Protein AF-A0A131XU20-F1 (afdb_monomer)

Secondary structure (DSSP, 8-state):
--------------PPPPHHHHHHHHHHHHHHHHHHHHHHHHT------HHHHHHHHHHHHHHHHHHHHHHSBPTTS--TT-TT-BGGGPPP-----

Solvent-accessible surface area (backbone atoms only — not comparable to full-atom values): 6260 Å² total; per-residue (Å²): 137,90,83,84,85,83,87,80,79,81,75,79,78,77,73,75,81,49,77,63,54,54,53,52,48,49,50,54,52,51,53,51,51,51,54,50,51,52,55,49,58,74,64,48,94,68,80,79,50,71,70,64,55,50,54,52,50,52,52,50,50,52,52,52,54,54,48,57,68,63,68,29,39,54,94,93,54,89,39,91,93,44,46,73,40,24,53,89,74,37,82,58,78,82,85,88,126

Foldseek 3Di:
DDDDDDDDPPPPPPDDDDPVNVVVVVVVVVVVVVVVVVVVVVVPPDPPDVVVVVVVVVVVVVVVVVVLVVQAAEVPGDCPPPQQRHPPSDGDDDDPD

Mean predicted aligned error: 19.43 Å

InterPro domains:
  IPR004169 Spider toxin [cd12960] (71-97)

Organism: Ixodes ricinus (NCBI:txid34613)

Radius of gyration: 38.52 Å; Cα contacts (8 Å, |Δi|>4): 30; chains: 1; bounding box: 96×28×95 Å

Sequence (97 aa):
STRAGPSASRSSRRGRPGSMDKLLGCLVTLMCLLLLVEAVAEASPYSVSGDDLEDYNDNLARLLFFTRKRSCIRRGGSCDHRPNDCCYNSSCRCNLW

Structure (mmCIF, N/CA/C/O backbone):
data_AF-A0A131XU20-F1
#
_entry.id   AF-A0A131XU20-F1
#
loop_
_atom_site.group_PDB
_atom_site.id
_atom_site.type_symbol
_atom_site.label_atom_id
_atom_site.label_alt_id
_atom_site.label_comp_id
_atom_site.label_asym_id
_atom_site.label_entity_id
_atom_site.label_seq_id
_atom_site.pdbx_PDB_ins_code
_atom_site.Cartn_x
_atom_site.Cartn_y
_atom_site.Cartn_z
_atom_site.occupancy
_atom_site.B_iso_or_equiv
_atom_site.auth_seq_id
_atom_site.auth_comp_id
_atom_site.auth_asym_id
_atom_site.auth_atom_id
_atom_site.pdbx_PDB_model_num
ATOM 1 N N . SER A 1 1 ? -47.933 -8.539 81.025 1.00 39.56 1 SER A N 1
ATOM 2 C CA . SER A 1 1 ? -48.509 -8.231 79.703 1.00 39.56 1 SER A CA 1
ATOM 3 C C . SER A 1 1 ? -47.416 -7.686 78.805 1.00 39.56 1 SER A C 1
ATOM 5 O O . SER A 1 1 ? -47.150 -6.502 78.879 1.00 39.56 1 SER A O 1
ATOM 7 N N . THR A 1 2 ? -46.558 -8.471 78.145 1.00 54.34 2 THR A N 1
ATOM 8 C CA . THR A 1 2 ? -46.779 -9.462 77.060 1.00 54.34 2 THR A CA 1
ATOM 9 C C . THR A 1 2 ? -47.526 -8.920 75.833 1.00 54.34 2 THR A C 1
ATOM 11 O O . THR A 1 2 ? -48.751 -8.884 75.842 1.00 54.34 2 THR A O 1
ATOM 14 N N . ARG A 1 3 ? -46.769 -8.568 74.776 1.00 43.00 3 ARG A N 1
ATOM 15 C CA . ARG A 1 3 ? -46.979 -8.864 73.328 1.00 43.00 3 ARG A CA 1
ATOM 16 C C . ARG A 1 3 ? -45.909 -8.099 72.528 1.00 43.00 3 ARG A C 1
ATOM 18 O O . ARG A 1 3 ? -45.876 -6.884 72.615 1.00 43.00 3 ARG A O 1
ATOM 25 N N . ALA A 1 4 ? -44.869 -8.699 71.944 1.00 49.41 4 ALA A N 1
ATOM 26 C CA . ALA A 1 4 ? -44.786 -9.706 70.872 1.00 49.41 4 ALA A CA 1
ATOM 27 C C . ALA A 1 4 ? -45.285 -9.217 69.489 1.00 49.41 4 ALA A C 1
ATOM 29 O O . ALA A 1 4 ? -46.488 -9.227 69.255 1.00 49.41 4 ALA A O 1
ATOM 30 N N . GLY A 1 5 ? -44.328 -8.906 68.589 1.00 53.47 5 GLY A N 1
ATOM 31 C CA . GLY A 1 5 ? -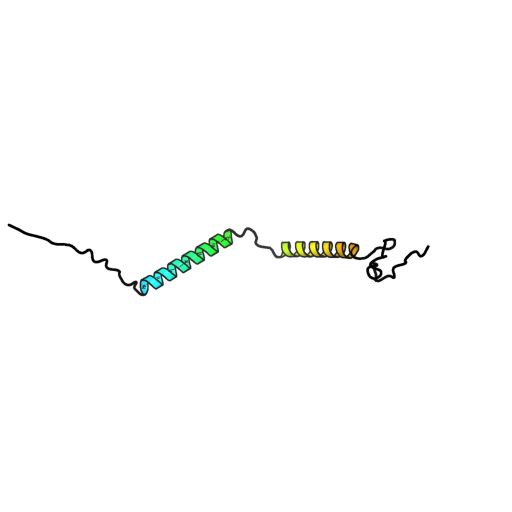44.409 -8.965 67.108 1.00 53.47 5 GLY A CA 1
ATOM 32 C C . GLY A 1 5 ? -45.275 -7.919 66.378 1.00 53.47 5 GLY A C 1
ATOM 33 O O . GLY A 1 5 ? -46.159 -7.351 67.006 1.00 53.47 5 GLY A O 1
ATOM 34 N N . PRO A 1 6 ? -45.072 -7.664 65.060 1.00 54.78 6 PRO A N 1
ATOM 35 C CA . PRO A 1 6 ? -44.588 -8.633 64.079 1.00 54.78 6 PRO A CA 1
ATOM 36 C C . PRO A 1 6 ? -43.394 -8.187 63.209 1.00 54.78 6 PRO A C 1
ATOM 38 O O . PRO A 1 6 ? -43.223 -7.040 62.804 1.00 54.78 6 PRO A O 1
ATOM 41 N N . SER A 1 7 ? -42.605 -9.196 62.871 1.00 60.28 7 SER A N 1
ATOM 42 C CA . SER A 1 7 ? -41.635 -9.288 61.790 1.00 60.28 7 SER A CA 1
ATOM 43 C C . SER A 1 7 ? -42.287 -9.018 60.426 1.00 60.28 7 SER A C 1
ATOM 45 O O . SER A 1 7 ? -43.053 -9.835 59.921 1.00 60.28 7 SER A O 1
ATOM 47 N N . ALA A 1 8 ? -41.947 -7.895 59.792 1.00 53.41 8 ALA A N 1
ATOM 48 C CA . ALA A 1 8 ? -42.271 -7.648 58.389 1.00 53.41 8 ALA A CA 1
ATOM 49 C C . ALA A 1 8 ? -41.111 -8.126 57.504 1.00 53.41 8 ALA A C 1
ATOM 51 O O . ALA A 1 8 ? -40.155 -7.406 57.215 1.00 53.41 8 ALA A O 1
ATOM 52 N N . SER A 1 9 ? -41.200 -9.384 57.086 1.00 52.25 9 SER A N 1
ATOM 53 C CA . SER A 1 9 ? -40.401 -9.984 56.023 1.00 52.25 9 SER A CA 1
ATOM 54 C C . SER A 1 9 ? -40.520 -9.162 54.733 1.00 52.25 9 SER A C 1
ATOM 56 O O . SER A 1 9 ? -41.541 -9.219 54.045 1.00 52.25 9 SER A O 1
ATOM 58 N N . ARG A 1 10 ? -39.471 -8.406 54.375 1.00 54.38 10 ARG A N 1
ATOM 59 C CA . ARG A 1 10 ? -39.319 -7.806 53.039 1.00 54.38 10 ARG A CA 1
ATOM 60 C C . ARG A 1 10 ? -39.138 -8.933 52.022 1.00 54.38 10 ARG A C 1
ATOM 62 O O . ARG A 1 10 ? -38.027 -9.378 51.745 1.00 54.38 10 ARG A O 1
ATOM 69 N N . SER A 1 11 ? -40.245 -9.404 51.459 1.00 48.88 11 SER A N 1
ATOM 70 C CA . SER A 1 11 ? -40.240 -10.263 50.281 1.00 48.88 11 SER A CA 1
ATOM 71 C C . SER A 1 11 ? -39.667 -9.466 49.108 1.00 48.88 11 SER A C 1
ATOM 73 O O . SER A 1 11 ? -40.352 -8.625 48.521 1.00 48.88 11 SER A O 1
ATOM 75 N N . SER A 1 12 ? -38.396 -9.708 48.789 1.00 49.75 12 SER A N 1
ATOM 76 C CA . SER A 1 12 ? -37.768 -9.271 47.545 1.00 49.75 12 SER A CA 1
ATOM 77 C C . SER A 1 12 ? -38.525 -9.922 46.386 1.00 49.75 12 SER A C 1
ATOM 79 O O . SER A 1 12 ? -38.296 -11.083 46.041 1.00 49.75 12 SER A O 1
ATOM 81 N N . ARG A 1 13 ? -39.498 -9.193 45.826 1.00 53.38 13 ARG A N 1
ATOM 82 C CA . ARG A 1 13 ? -40.167 -9.564 44.580 1.00 53.38 13 ARG A CA 1
ATOM 83 C C . ARG A 1 13 ? -39.141 -9.407 43.465 1.00 53.38 13 ARG A C 1
ATOM 85 O O . ARG A 1 13 ? -39.046 -8.356 42.842 1.00 53.38 13 ARG A O 1
ATOM 92 N N . ARG A 1 14 ? -38.348 -10.453 43.232 1.00 55.25 14 ARG A N 1
ATOM 93 C CA . ARG A 1 14 ? -37.614 -10.619 41.977 1.00 55.25 14 ARG A CA 1
ATOM 94 C C . ARG A 1 14 ? -38.656 -10.846 40.887 1.00 55.25 14 ARG A C 1
ATOM 96 O O . ARG A 1 14 ? -39.103 -11.970 40.668 1.00 55.25 14 ARG A O 1
ATOM 103 N N . GLY A 1 15 ? -39.113 -9.746 40.289 1.00 58.09 15 GLY A N 1
ATOM 104 C CA . GLY A 1 15 ? -39.923 -9.772 39.081 1.00 58.09 15 GLY A CA 1
ATOM 105 C C . GLY A 1 15 ? -39.176 -10.567 38.018 1.00 58.09 15 GLY A C 1
ATOM 106 O O . GLY A 1 15 ? -37.989 -10.344 37.784 1.00 58.09 15 GLY A O 1
ATOM 107 N N . ARG A 1 16 ? -39.850 -11.557 37.432 1.00 61.44 16 ARG A N 1
ATOM 108 C CA . ARG A 1 16 ? -39.332 -12.267 36.264 1.00 61.44 16 ARG A CA 1
ATOM 109 C C . ARG A 1 16 ? -39.238 -11.241 35.131 1.00 61.44 16 ARG A C 1
ATOM 111 O O . ARG A 1 16 ? -40.249 -10.580 34.902 1.00 61.44 16 ARG A O 1
ATOM 118 N N . PRO A 1 17 ? -38.094 -11.094 34.442 1.00 58.59 17 PRO A N 1
ATOM 119 C CA . PRO A 1 17 ? -38.023 -10.198 33.298 1.00 58.59 17 PRO A CA 1
ATOM 120 C C . PRO A 1 17 ? -39.025 -10.696 32.255 1.00 58.59 17 PRO A C 1
ATOM 122 O O . PRO A 1 17 ? -38.975 -11.857 31.831 1.00 58.59 17 PRO A O 1
ATOM 125 N N . GLY A 1 18 ? -39.985 -9.845 31.909 1.00 61.31 18 GLY A N 1
ATOM 126 C CA . GLY A 1 18 ? -40.935 -10.105 30.845 1.00 61.31 18 GLY A CA 1
ATOM 127 C C . GLY A 1 18 ? -40.201 -10.215 29.513 1.00 61.31 18 GLY A C 1
ATOM 128 O O . GLY A 1 18 ? -39.101 -9.694 29.328 1.00 61.31 18 GLY A O 1
ATOM 129 N N . SER A 1 19 ? -40.813 -10.885 28.536 1.00 64.81 19 SER A N 1
ATOM 130 C CA . SER A 1 19 ? -40.252 -10.975 27.178 1.00 64.81 19 SER A CA 1
ATOM 131 C C . SER A 1 19 ? -39.997 -9.594 26.548 1.00 64.81 19 SER A C 1
ATOM 133 O O . SER A 1 19 ? -39.138 -9.454 25.683 1.00 64.81 19 SER A O 1
ATOM 135 N N . MET A 1 20 ? -40.722 -8.573 27.012 1.00 61.09 20 MET A N 1
ATOM 136 C CA . MET A 1 20 ? -40.614 -7.177 26.586 1.00 61.09 20 MET A CA 1
ATOM 137 C C . MET A 1 20 ? -39.346 -6.494 27.127 1.00 61.09 20 MET A C 1
ATOM 139 O O . MET A 1 20 ? -38.752 -5.688 26.418 1.00 61.09 20 MET A O 1
ATOM 143 N N . ASP A 1 21 ? -38.868 -6.882 28.316 1.00 72.88 21 ASP A N 1
ATOM 144 C CA . ASP A 1 21 ? -37.619 -6.367 28.902 1.00 72.88 21 ASP A CA 1
ATOM 145 C C . ASP A 1 21 ? -36.394 -6.853 28.117 1.00 72.88 21 ASP A C 1
ATOM 147 O O . ASP A 1 21 ? -35.406 -6.138 27.970 1.00 72.88 21 ASP A O 1
ATOM 151 N N . LYS A 1 22 ? -36.476 -8.064 27.550 1.00 78.81 22 LYS A N 1
ATOM 152 C CA . LYS A 1 22 ? -35.444 -8.603 26.655 1.00 78.81 22 LYS A CA 1
ATOM 153 C C . LYS A 1 22 ? -35.410 -7.858 25.326 1.00 78.81 22 LYS A C 1
ATOM 155 O O . LYS A 1 22 ? -34.329 -7.569 24.832 1.00 78.81 22 LYS A O 1
ATOM 160 N N . LEU A 1 23 ? -36.577 -7.523 24.773 1.00 81.94 23 LEU A N 1
ATOM 161 C CA . LEU A 1 23 ? -36.678 -6.762 23.528 1.00 81.94 23 LEU A CA 1
ATOM 162 C C . LEU A 1 23 ? -36.136 -5.339 23.705 1.00 81.94 23 LEU A C 1
ATOM 164 O O . LEU A 1 23 ? -35.341 -4.884 22.889 1.00 81.94 23 LEU A O 1
ATOM 168 N N . LEU A 1 24 ? -36.510 -4.669 24.799 1.00 87.12 24 LEU A N 1
ATOM 169 C CA . LEU A 1 24 ? -35.994 -3.344 25.135 1.00 87.12 24 LEU A CA 1
ATOM 170 C C . LEU A 1 24 ? -34.482 -3.384 25.393 1.00 87.12 24 LEU A C 1
ATOM 172 O O . LEU A 1 24 ? -33.758 -2.530 24.893 1.00 87.12 24 LEU A O 1
ATOM 176 N N . GLY A 1 25 ? -33.997 -4.414 26.094 1.00 88.94 25 GLY A N 1
ATOM 177 C CA . GLY A 1 25 ? -32.567 -4.659 26.274 1.00 88.94 25 GLY A CA 1
ATOM 178 C C . GLY A 1 25 ? -31.835 -4.832 24.942 1.00 88.94 25 GLY A C 1
ATOM 179 O O . GLY A 1 25 ? -30.841 -4.154 24.707 1.00 88.94 25 GLY A O 1
ATOM 180 N N . CYS A 1 26 ? -32.360 -5.664 24.038 1.00 91.00 26 CYS A N 1
ATOM 181 C CA . CYS A 1 26 ? -31.801 -5.849 22.700 1.00 91.00 26 CYS A CA 1
ATOM 182 C C . CYS A 1 26 ? -31.770 -4.536 21.906 1.00 91.00 26 CYS A C 1
ATOM 184 O O . CYS A 1 26 ? -30.736 -4.200 21.334 1.00 91.00 26 CYS A O 1
ATOM 186 N N . LEU A 1 27 ? -32.855 -3.759 21.910 1.00 92.38 27 LEU A N 1
ATOM 187 C CA . LEU A 1 27 ? -32.911 -2.472 21.212 1.00 92.38 27 LEU A CA 1
ATOM 188 C C . LEU A 1 27 ? -31.887 -1.476 21.767 1.00 92.38 27 LEU A C 1
ATOM 190 O O . LEU A 1 27 ? -31.166 -0.860 20.989 1.00 92.38 27 LEU A O 1
ATOM 194 N N . VAL A 1 28 ? -31.753 -1.368 23.091 1.00 94.00 28 VAL A N 1
ATOM 195 C CA . VAL A 1 28 ? -30.745 -0.501 23.724 1.00 94.00 28 VAL A CA 1
ATOM 196 C C . VAL A 1 28 ? -29.329 -0.968 23.388 1.00 94.00 28 VAL A C 1
ATOM 198 O O . VAL A 1 28 ? -28.477 -0.141 23.074 1.00 94.00 28 VAL A O 1
ATOM 201 N N . THR A 1 29 ? -29.068 -2.279 23.388 1.00 91.38 29 THR A N 1
ATOM 202 C CA . THR A 1 29 ? -27.751 -2.804 22.995 1.00 91.38 29 THR A CA 1
ATOM 203 C C . THR A 1 29 ? -27.432 -2.530 21.530 1.00 91.38 29 THR A C 1
ATOM 205 O O . THR A 1 29 ? -26.320 -2.109 21.233 1.00 91.38 29 THR A O 1
ATOM 208 N N . LEU A 1 30 ? -28.399 -2.695 20.622 1.00 92.19 30 LEU A N 1
ATOM 209 C CA . LEU A 1 30 ? -28.219 -2.404 19.199 1.00 92.19 30 LEU A CA 1
ATOM 210 C C . LEU A 1 30 ? -27.981 -0.910 18.965 1.00 92.19 30 LEU A C 1
ATOM 212 O O . LEU A 1 30 ? -27.049 -0.554 18.256 1.00 92.19 30 LEU A O 1
ATOM 216 N N . MET A 1 31 ? -28.752 -0.038 19.619 1.00 91.94 31 MET A N 1
ATOM 217 C CA . MET A 1 31 ? -28.539 1.413 19.566 1.00 91.94 31 MET A CA 1
ATOM 218 C C . MET A 1 31 ? -27.154 1.808 20.093 1.00 91.94 31 MET A C 1
ATOM 220 O O . MET A 1 31 ? -26.483 2.638 19.492 1.00 91.94 31 MET A O 1
ATOM 224 N N . CYS A 1 32 ? -26.691 1.187 21.180 1.00 93.00 32 CYS A N 1
ATOM 225 C CA . CYS A 1 32 ? -25.365 1.447 21.741 1.00 93.00 32 CYS A CA 1
ATOM 226 C C . CYS A 1 32 ? -24.241 0.986 20.797 1.00 93.00 32 CYS A C 1
ATOM 228 O O . CYS A 1 32 ? -23.259 1.696 20.611 1.00 93.00 32 CYS A O 1
ATOM 230 N N . LEU A 1 33 ? -24.406 -0.174 20.149 1.00 90.25 33 LEU A N 1
ATOM 231 C CA . LEU A 1 33 ? -23.465 -0.667 19.140 1.00 90.25 33 LEU A CA 1
ATOM 232 C C . LEU A 1 33 ? -23.400 0.256 17.920 1.00 90.25 33 LEU A C 1
ATOM 234 O O . LEU A 1 33 ? -22.307 0.532 17.439 1.00 90.25 33 LEU A O 1
ATOM 238 N N . LEU A 1 34 ? -24.540 0.765 17.449 1.00 89.94 34 LEU A N 1
ATOM 239 C CA . LEU A 1 34 ? -24.584 1.717 16.337 1.00 89.94 34 LEU A CA 1
ATOM 240 C C . LEU A 1 34 ? -23.864 3.027 16.687 1.00 89.94 34 LEU A C 1
ATOM 242 O O . LEU A 1 34 ? -23.026 3.477 15.913 1.00 89.94 34 LEU A O 1
ATOM 246 N N . LEU A 1 35 ? -24.100 3.573 17.885 1.00 89.00 35 LEU A N 1
ATOM 247 C CA . LEU A 1 35 ? -23.402 4.770 18.372 1.00 89.00 35 LEU A CA 1
ATOM 248 C C . LEU A 1 35 ? -21.886 4.554 18.509 1.00 89.00 35 LEU A C 1
ATOM 250 O O . LEU A 1 35 ? -21.105 5.454 18.210 1.00 89.00 35 LEU A O 1
ATOM 254 N N . LEU A 1 36 ? -21.457 3.363 18.940 1.00 86.25 36 LEU A N 1
ATOM 255 C CA . LEU A 1 36 ? -20.037 3.009 19.009 1.00 86.25 36 LEU A CA 1
ATOM 256 C C . LEU A 1 36 ? -19.405 2.919 17.619 1.00 86.25 36 LEU A C 1
ATOM 258 O O . LEU A 1 36 ? -18.289 3.390 17.435 1.00 86.25 36 LEU A O 1
ATOM 262 N N . VAL A 1 37 ? -20.102 2.334 16.642 1.00 86.62 37 VAL A N 1
ATOM 263 C CA . VAL A 1 37 ? -19.615 2.255 15.257 1.00 86.62 37 VAL A CA 1
ATOM 264 C C . VAL A 1 37 ? -19.472 3.650 14.654 1.00 86.62 37 VAL A C 1
ATOM 266 O O . VAL A 1 37 ? -18.454 3.929 14.031 1.00 86.62 37 VAL A O 1
ATOM 269 N N . GLU A 1 38 ? -20.443 4.534 14.877 1.00 79.44 38 GLU A N 1
ATOM 270 C CA . GLU A 1 38 ? -20.412 5.911 14.376 1.00 79.44 38 GLU A CA 1
ATOM 271 C C . GLU A 1 38 ? -19.272 6.722 15.017 1.00 79.44 38 GLU A C 1
ATOM 273 O O . GLU A 1 38 ? -18.483 7.348 14.313 1.00 79.44 38 GLU A O 1
ATOM 278 N N . ALA A 1 39 ? -19.078 6.599 16.336 1.00 78.31 39 ALA A N 1
ATOM 279 C CA . ALA A 1 39 ? -17.956 7.227 17.036 1.00 78.31 39 ALA A CA 1
ATOM 280 C C . ALA A 1 39 ? -16.582 6.705 16.573 1.00 78.31 39 ALA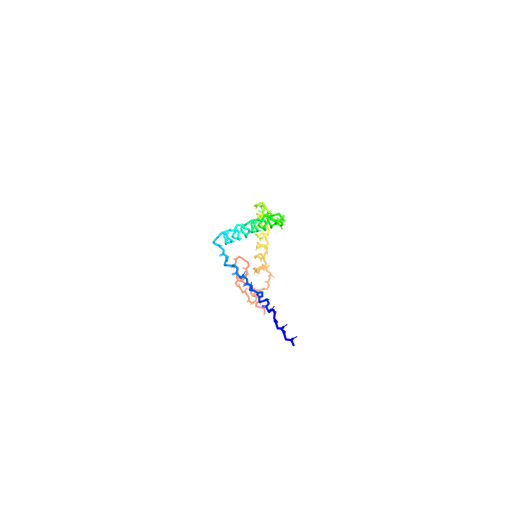 A C 1
ATOM 282 O O . ALA A 1 39 ? -15.610 7.457 16.544 1.00 78.31 39 ALA A O 1
ATOM 283 N N . VAL A 1 40 ? -16.481 5.421 16.210 1.00 76.81 40 VAL A N 1
ATOM 284 C CA . VAL A 1 40 ? -15.238 4.820 15.696 1.00 76.81 40 VAL A CA 1
ATOM 285 C C . VAL A 1 40 ? -15.000 5.175 14.227 1.00 76.81 40 VAL A C 1
ATOM 287 O O . VAL A 1 40 ? -13.848 5.329 13.827 1.00 76.81 40 VAL A O 1
ATOM 290 N N . ALA A 1 41 ? -16.057 5.343 13.431 1.00 72.06 41 ALA A N 1
ATOM 291 C CA . ALA A 1 41 ? -15.953 5.794 12.047 1.00 72.06 41 ALA A CA 1
ATOM 292 C C . ALA A 1 41 ? -15.395 7.225 11.970 1.00 72.06 41 ALA A C 1
ATOM 294 O O . ALA A 1 41 ? -14.481 7.480 11.191 1.00 72.06 41 ALA A O 1
ATOM 295 N N . GLU A 1 42 ? -15.866 8.118 12.843 1.00 63.75 42 GLU A N 1
ATOM 296 C CA . GLU A 1 42 ? -15.346 9.489 12.984 1.00 63.75 42 GLU A CA 1
ATOM 297 C C . GLU A 1 42 ? -13.928 9.515 13.588 1.00 63.75 42 GLU A C 1
ATOM 299 O O . GLU A 1 42 ? -13.136 10.417 13.316 1.00 63.75 42 GLU A O 1
ATOM 304 N N . ALA A 1 43 ? -13.579 8.506 14.393 1.00 62.72 43 ALA A N 1
ATOM 305 C CA . ALA A 1 43 ? -12.253 8.343 14.987 1.00 62.72 43 ALA A CA 1
ATOM 306 C C . ALA A 1 43 ? -11.264 7.565 14.101 1.00 62.72 43 ALA A C 1
ATOM 308 O O . ALA A 1 43 ? -10.169 7.243 14.569 1.00 62.72 43 ALA A O 1
ATOM 309 N N . SER A 1 44 ? -11.612 7.262 12.846 1.00 57.66 44 SER A N 1
ATOM 310 C CA . SER A 1 44 ? -10.676 6.718 11.862 1.00 57.66 44 SER A CA 1
ATOM 311 C C . SER A 1 44 ? -10.088 7.861 11.024 1.00 57.66 44 SER A C 1
ATOM 313 O O . SER A 1 44 ? -10.659 8.219 9.995 1.00 57.66 44 SER A O 1
ATOM 315 N N . PRO A 1 45 ? -8.925 8.431 11.402 1.00 61.34 45 PRO A N 1
ATOM 316 C CA . PRO A 1 45 ? -8.286 9.518 10.657 1.00 61.34 45 PRO A CA 1
ATOM 317 C C . PRO A 1 45 ? -7.698 9.083 9.303 1.00 61.34 45 PRO A C 1
ATOM 319 O O . PRO A 1 45 ? -7.073 9.897 8.631 1.00 61.34 45 PRO A O 1
ATOM 322 N N . TYR A 1 46 ? -7.872 7.822 8.893 1.00 56.81 46 TYR A N 1
ATOM 323 C CA . TYR A 1 46 ? -7.326 7.291 7.648 1.00 56.81 46 TYR A CA 1
ATOM 324 C C . TYR A 1 46 ? -8.414 6.606 6.825 1.00 56.81 46 TYR A C 1
ATOM 326 O O . TYR A 1 46 ? -8.569 5.385 6.839 1.00 56.81 46 TYR A O 1
ATOM 334 N N . SER A 1 47 ? -9.146 7.394 6.044 1.00 58.97 47 SER A N 1
ATOM 335 C CA . SER A 1 47 ? -9.585 6.907 4.742 1.00 58.97 47 SER A CA 1
ATOM 336 C C . SER A 1 47 ? -8.319 6.728 3.904 1.00 58.97 47 SER A C 1
ATOM 338 O O . SER A 1 47 ? -7.743 7.719 3.460 1.00 58.97 47 SER A O 1
ATOM 340 N N . VAL A 1 48 ? -7.832 5.494 3.743 1.00 57.50 48 VAL A N 1
ATOM 341 C CA . VAL A 1 48 ? -6.799 5.208 2.737 1.00 57.50 48 VAL A CA 1
ATOM 342 C C . VAL A 1 48 ? -7.467 5.445 1.388 1.00 57.50 48 VAL A C 1
ATOM 344 O O . VAL A 1 48 ? -8.194 4.587 0.886 1.00 57.50 48 VAL A O 1
ATOM 347 N N . SER A 1 49 ? -7.304 6.654 0.859 1.00 62.72 49 SER A N 1
ATOM 348 C CA . SER A 1 49 ? -7.694 6.964 -0.509 1.00 62.72 49 SER A CA 1
ATOM 349 C C . SER A 1 49 ? -6.844 6.072 -1.407 1.00 62.72 49 SER A C 1
ATOM 351 O O . SER A 1 49 ? -5.663 5.860 -1.125 1.00 62.72 49 SER A O 1
ATOM 353 N N . GLY A 1 50 ? -7.441 5.481 -2.444 1.00 61.81 50 GLY A N 1
ATOM 354 C CA . GLY A 1 50 ? -6.729 4.550 -3.330 1.00 61.81 50 GLY A CA 1
ATOM 355 C C . GLY A 1 50 ? -5.420 5.132 -3.878 1.00 61.81 50 GLY A C 1
ATOM 356 O O . GLY A 1 50 ? -4.457 4.395 -4.063 1.00 61.81 50 GLY A O 1
ATOM 357 N N . ASP A 1 51 ? -5.365 6.458 -4.012 1.00 64.69 51 ASP A N 1
ATOM 358 C CA . ASP A 1 51 ? -4.213 7.228 -4.476 1.00 64.69 51 ASP A CA 1
ATOM 359 C C . ASP A 1 51 ? -2.975 7.117 -3.552 1.00 64.69 51 ASP A C 1
ATOM 361 O O . ASP A 1 51 ? -1.849 7.034 -4.041 1.00 64.69 51 ASP A O 1
ATOM 365 N N . ASP A 1 52 ? -3.147 7.031 -2.224 1.00 68.50 52 ASP A N 1
ATOM 366 C CA . ASP A 1 52 ? -2.024 6.896 -1.272 1.00 68.50 52 ASP A CA 1
ATOM 367 C C . ASP A 1 52 ? -1.417 5.479 -1.285 1.00 68.50 52 ASP A C 1
ATOM 369 O O . ASP A 1 52 ?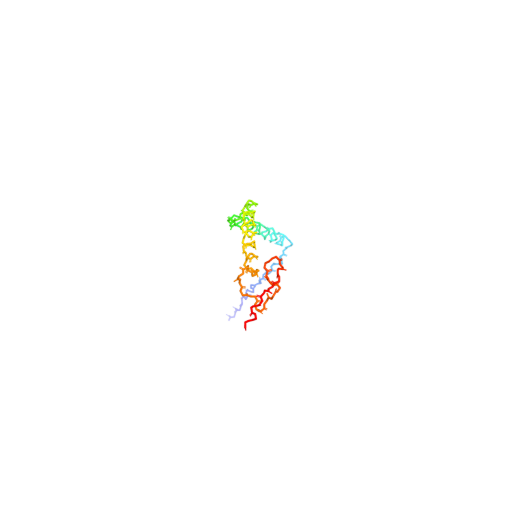 -0.231 5.270 -1.005 1.00 68.50 52 ASP A O 1
ATOM 373 N N . LEU A 1 53 ? -2.237 4.476 -1.615 1.00 76.31 53 LEU A N 1
ATOM 374 C CA . LEU A 1 53 ? -1.813 3.080 -1.714 1.00 76.31 53 LEU A CA 1
ATOM 375 C C . LEU A 1 53 ? -0.938 2.850 -2.956 1.00 76.31 53 LEU A C 1
ATOM 377 O O . LEU A 1 53 ? 0.028 2.081 -2.902 1.00 76.31 53 LEU A O 1
ATOM 381 N N . GLU A 1 54 ? -1.272 3.508 -4.067 1.00 76.25 54 GLU A N 1
ATOM 382 C CA . GLU A 1 54 ? -0.529 3.403 -5.324 1.00 76.25 54 GLU A CA 1
ATOM 383 C C . GLU A 1 54 ? 0.893 3.963 -5.186 1.00 76.25 54 GLU A C 1
ATOM 385 O O . GLU A 1 54 ? 1.853 3.278 -5.555 1.00 76.25 54 GLU A O 1
ATOM 390 N N . ASP A 1 55 ? 1.060 5.128 -4.552 1.00 77.62 55 ASP A N 1
ATOM 391 C CA . ASP A 1 55 ? 2.388 5.719 -4.340 1.00 77.62 55 ASP A CA 1
ATOM 392 C C . ASP A 1 55 ? 3.252 4.862 -3.393 1.00 77.62 55 ASP A C 1
ATOM 394 O O . ASP A 1 55 ? 4.452 4.666 -3.623 1.00 77.62 55 ASP A O 1
ATOM 398 N N . TYR A 1 56 ? 2.657 4.243 -2.365 1.00 83.25 56 TYR A N 1
ATOM 399 C CA . TYR A 1 56 ? 3.372 3.288 -1.509 1.00 83.25 56 TYR A CA 1
ATOM 400 C C . TYR A 1 56 ? 3.875 2.070 -2.299 1.00 83.25 56 TYR A C 1
ATOM 402 O O . TYR A 1 56 ? 5.027 1.648 -2.139 1.00 83.25 56 TYR A O 1
ATOM 410 N N . ASN A 1 57 ? 3.033 1.516 -3.175 1.00 84.38 57 ASN A N 1
ATOM 411 C CA . ASN A 1 57 ? 3.381 0.367 -4.006 1.00 84.38 57 ASN A CA 1
ATOM 412 C C . ASN A 1 57 ? 4.510 0.696 -5.000 1.00 84.38 57 ASN A C 1
ATOM 414 O O . ASN A 1 57 ? 5.458 -0.080 -5.144 1.00 84.38 57 ASN A O 1
ATOM 418 N N . ASP A 1 58 ? 4.472 1.872 -5.624 1.00 83.19 58 ASP A N 1
ATOM 419 C CA . ASP A 1 58 ? 5.514 2.332 -6.545 1.00 83.19 58 ASP A CA 1
ATOM 420 C C . ASP A 1 58 ? 6.859 2.569 -5.848 1.00 83.19 58 ASP A C 1
ATOM 422 O O . ASP A 1 58 ? 7.926 2.201 -6.364 1.00 83.19 58 ASP A O 1
ATOM 426 N N . ASN A 1 59 ? 6.837 3.156 -4.652 1.00 83.06 59 ASN A N 1
ATOM 427 C CA . ASN A 1 59 ? 8.036 3.335 -3.839 1.00 83.06 59 ASN A CA 1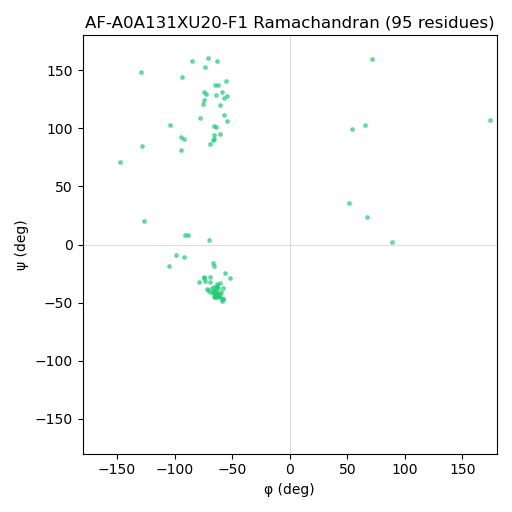
ATOM 428 C C . ASN A 1 59 ? 8.614 1.986 -3.390 1.00 83.06 59 ASN A C 1
ATOM 430 O O . ASN A 1 59 ? 9.828 1.768 -3.481 1.00 83.06 59 ASN A O 1
ATOM 434 N N . LEU A 1 60 ? 7.759 1.042 -2.993 1.00 86.12 60 LEU A N 1
ATOM 435 C CA . LEU A 1 60 ? 8.176 -0.314 -2.646 1.00 86.12 60 LEU A CA 1
ATOM 436 C C . LEU A 1 60 ? 8.796 -1.037 -3.848 1.00 86.12 60 LEU A C 1
ATOM 438 O O . LEU A 1 60 ? 9.873 -1.627 -3.722 1.00 86.12 60 LEU A O 1
ATOM 442 N N . ALA A 1 61 ? 8.183 -0.938 -5.029 1.00 84.19 61 ALA A N 1
ATOM 443 C CA . ALA A 1 61 ? 8.729 -1.493 -6.262 1.00 84.19 61 ALA A CA 1
ATOM 444 C C . ALA A 1 61 ? 10.123 -0.916 -6.554 1.00 84.19 61 ALA A C 1
ATOM 446 O O . ALA A 1 61 ? 11.072 -1.673 -6.787 1.00 84.19 61 ALA A O 1
ATOM 447 N N . ARG A 1 62 ? 10.297 0.410 -6.456 1.00 82.06 62 ARG A N 1
ATOM 448 C CA . ARG A 1 62 ? 11.605 1.069 -6.614 1.00 82.06 62 ARG A CA 1
ATOM 449 C C . ARG A 1 62 ? 12.641 0.538 -5.618 1.00 82.06 62 ARG A C 1
ATOM 451 O O . ARG A 1 62 ? 13.749 0.189 -6.036 1.00 82.06 62 ARG A O 1
ATOM 458 N N . LEU A 1 63 ? 12.298 0.411 -4.335 1.00 81.94 63 LEU A N 1
ATOM 459 C CA . LEU A 1 63 ? 13.193 -0.159 -3.318 1.00 81.94 63 LEU A CA 1
ATOM 460 C C . LEU A 1 63 ? 13.585 -1.611 -3.640 1.00 81.94 63 LEU A C 1
ATOM 462 O O . LEU A 1 63 ? 14.760 -1.978 -3.541 1.00 81.94 63 LEU A O 1
ATOM 466 N N . LEU A 1 64 ? 12.636 -2.436 -4.082 1.00 79.25 64 LEU A N 1
ATOM 467 C CA . LEU A 1 64 ? 12.886 -3.825 -4.479 1.00 79.25 64 LEU A CA 1
ATOM 468 C C . LEU A 1 64 ? 13.811 -3.924 -5.705 1.00 79.25 64 LEU A C 1
ATOM 470 O O . LEU A 1 64 ? 14.707 -4.771 -5.757 1.00 79.25 64 LEU A O 1
ATOM 474 N N . PHE A 1 65 ? 13.679 -3.018 -6.675 1.00 74.94 65 PHE A N 1
ATOM 475 C CA . PHE A 1 65 ? 14.612 -2.933 -7.802 1.00 74.94 65 PHE A CA 1
ATOM 476 C C . PHE A 1 65 ? 16.029 -2.531 -7.367 1.00 74.94 65 PHE A C 1
ATOM 478 O O . PHE A 1 65 ? 17.014 -3.083 -7.873 1.00 74.94 65 PHE A O 1
ATOM 485 N N . PHE A 1 66 ? 16.163 -1.599 -6.419 1.00 69.38 66 PHE A N 1
ATOM 486 C CA . PHE A 1 66 ? 17.467 -1.208 -5.875 1.00 69.38 66 PHE A CA 1
ATOM 487 C C . PHE A 1 66 ? 18.128 -2.321 -5.057 1.00 69.38 66 PHE A C 1
ATOM 489 O O . PHE A 1 66 ? 19.341 -2.516 -5.161 1.00 69.38 6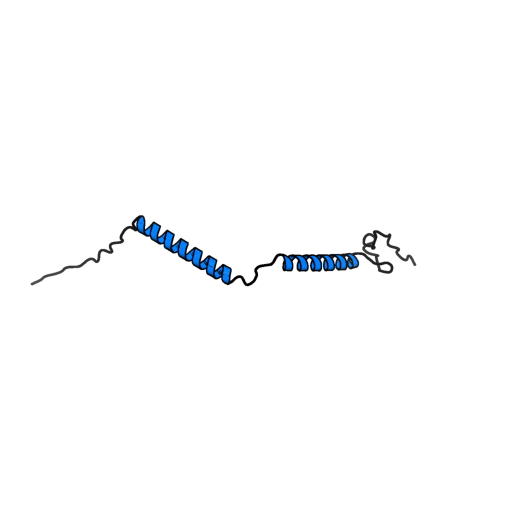6 PHE A O 1
ATOM 496 N N . THR A 1 67 ? 17.355 -3.087 -4.290 1.00 63.09 67 THR A N 1
ATOM 497 C CA . THR A 1 67 ? 17.882 -4.220 -3.513 1.00 63.09 67 THR A CA 1
ATOM 498 C C . THR A 1 67 ? 18.297 -5.389 -4.405 1.00 63.09 67 THR A C 1
ATOM 500 O O . THR A 1 67 ? 19.387 -5.919 -4.204 1.00 63.09 67 THR A O 1
ATOM 503 N N . ARG A 1 68 ? 17.554 -5.716 -5.476 1.00 59.25 68 ARG A N 1
ATOM 504 C CA . ARG A 1 68 ? 18.008 -6.690 -6.498 1.00 59.25 68 ARG A CA 1
ATOM 505 C C . ARG A 1 68 ? 19.328 -6.291 -7.157 1.00 59.25 68 ARG A C 1
ATOM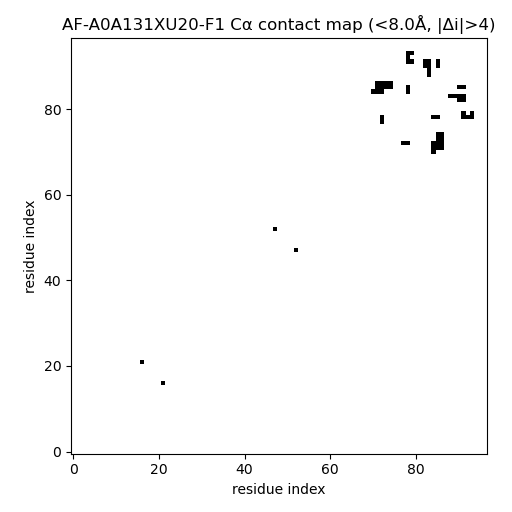 507 O O . ARG A 1 68 ? 20.187 -7.126 -7.419 1.00 59.25 68 ARG A O 1
ATOM 514 N N . LYS A 1 69 ? 19.527 -4.994 -7.399 1.00 59.00 69 LYS A N 1
ATOM 515 C CA . LYS A 1 69 ? 20.789 -4.451 -7.927 1.00 59.00 69 LYS A CA 1
ATOM 516 C C . LYS A 1 69 ? 21.974 -4.586 -6.961 1.00 59.00 69 LYS A C 1
ATOM 518 O O . LYS A 1 69 ? 23.104 -4.398 -7.424 1.00 59.00 69 LYS A O 1
ATOM 523 N N . ARG A 1 70 ? 21.718 -4.858 -5.674 1.00 59.72 70 ARG A N 1
ATOM 524 C CA . ARG A 1 70 ? 22.711 -5.133 -4.622 1.00 59.72 70 ARG A CA 1
ATOM 525 C C . ARG A 1 70 ? 22.807 -6.610 -4.234 1.00 59.72 70 ARG A C 1
ATOM 527 O O . ARG A 1 70 ? 23.806 -6.981 -3.633 1.00 59.72 70 ARG A O 1
ATOM 534 N N . SER A 1 71 ? 21.812 -7.439 -4.551 1.00 69.50 71 SER A N 1
ATOM 535 C CA . SER A 1 71 ? 21.862 -8.872 -4.239 1.00 69.50 71 SER A CA 1
ATOM 536 C C . SER A 1 71 ? 22.801 -9.634 -5.169 1.00 69.50 71 SER A C 1
ATOM 538 O O . SER A 1 71 ? 23.343 -10.655 -4.765 1.00 69.50 71 SER A O 1
ATOM 540 N N . CYS A 1 72 ? 22.995 -9.146 -6.399 1.00 75.75 72 CYS A N 1
ATOM 541 C CA . CYS A 1 72 ? 23.949 -9.731 -7.330 1.00 75.75 72 CYS A CA 1
ATOM 542 C C . CYS A 1 72 ? 25.319 -9.042 -7.270 1.00 75.75 72 CYS A C 1
ATOM 544 O O . CYS A 1 72 ? 25.431 -7.822 -7.118 1.00 75.75 72 CYS A O 1
ATOM 546 N N . ILE A 1 73 ? 26.375 -9.830 -7.440 1.00 79.50 73 ILE A N 1
ATOM 547 C CA . ILE A 1 73 ? 27.762 -9.373 -7.425 1.00 79.50 73 ILE A CA 1
ATOM 548 C C . ILE A 1 73 ? 28.053 -8.664 -8.750 1.00 79.50 73 ILE A C 1
ATOM 550 O O . ILE A 1 73 ? 27.897 -9.229 -9.837 1.00 79.50 73 ILE A O 1
ATOM 554 N N . ARG A 1 74 ? 28.452 -7.392 -8.672 1.00 76.00 74 ARG A N 1
ATOM 555 C CA . ARG A 1 74 ? 28.823 -6.578 -9.839 1.00 76.00 74 ARG A CA 1
ATOM 556 C C . ARG A 1 74 ? 30.159 -7.047 -10.427 1.00 76.00 74 ARG A C 1
ATOM 558 O O . ARG A 1 74 ? 30.965 -7.674 -9.746 1.00 76.00 74 ARG A O 1
ATOM 565 N N . ARG A 1 75 ? 30.422 -6.697 -11.692 1.00 74.88 75 ARG A N 1
ATOM 566 C CA . ARG A 1 75 ? 31.733 -6.932 -12.326 1.00 74.88 75 ARG A CA 1
ATOM 567 C C . ARG A 1 75 ? 32.829 -6.251 -11.495 1.00 74.88 75 ARG A C 1
ATOM 569 O O . ARG A 1 75 ? 32.711 -5.061 -11.221 1.00 74.88 75 ARG A O 1
ATOM 576 N N . GLY A 1 76 ? 33.856 -7.006 -11.106 1.00 75.56 76 GLY A N 1
ATOM 577 C CA . GLY A 1 76 ? 34.937 -6.529 -10.233 1.00 75.56 76 GLY A CA 1
ATOM 578 C C . GLY A 1 76 ? 34.683 -6.688 -8.726 1.00 75.56 76 GLY A C 1
ATOM 579 O O . GLY A 1 76 ? 35.524 -6.270 -7.941 1.00 75.56 76 GLY A O 1
ATOM 580 N N . GLY A 1 77 ? 33.554 -7.276 -8.310 1.00 77.75 77 GLY A N 1
ATOM 581 C CA . GLY A 1 77 ? 33.331 -7.704 -6.924 1.00 77.75 77 GLY A CA 1
ATOM 582 C C . GLY A 1 77 ? 33.904 -9.099 -6.636 1.00 77.75 77 GLY A C 1
ATOM 583 O O . GLY A 1 77 ? 34.070 -9.898 -7.556 1.00 77.75 77 GLY A O 1
ATOM 584 N N . SER A 1 78 ? 34.178 -9.401 -5.362 1.00 78.44 78 SER A N 1
ATOM 585 C CA . SER A 1 78 ? 34.562 -10.749 -4.907 1.00 78.44 78 SER A CA 1
ATOM 586 C C . SER A 1 78 ? 33.344 -11.677 -4.924 1.00 78.44 78 SER A C 1
ATOM 588 O O . SER A 1 78 ? 32.279 -11.330 -4.411 1.00 78.44 78 SER A O 1
ATOM 590 N N . CYS A 1 79 ? 33.501 -12.843 -5.550 1.00 81.81 79 CYS A N 1
ATOM 591 C CA . CYS A 1 79 ? 32.464 -13.865 -5.715 1.00 81.81 79 CYS A CA 1
ATOM 592 C C . CYS A 1 79 ? 32.899 -15.252 -5.218 1.00 81.81 79 CYS A C 1
ATOM 594 O O . CYS A 1 79 ? 32.270 -16.256 -5.549 1.00 81.81 79 CYS A O 1
ATOM 596 N N . ASP A 1 80 ? 33.920 -15.293 -4.356 1.00 81.50 80 ASP A N 1
ATOM 597 C CA . ASP A 1 80 ? 34.609 -16.508 -3.899 1.00 81.50 80 ASP A CA 1
ATOM 598 C C . ASP A 1 80 ? 33.692 -17.508 -3.168 1.00 81.50 80 ASP A C 1
ATOM 600 O O . ASP A 1 80 ? 33.846 -18.717 -3.315 1.00 81.50 80 ASP A O 1
ATOM 604 N N . HIS A 1 81 ? 32.687 -17.024 -2.429 1.00 77.38 81 HIS A N 1
ATOM 605 C CA . HIS A 1 81 ? 31.728 -17.876 -1.707 1.00 77.38 81 HIS A CA 1
ATOM 606 C C . HIS A 1 81 ? 30.394 -18.090 -2.441 1.00 77.38 81 HIS A C 1
ATOM 608 O O . HIS A 1 81 ? 29.577 -18.894 -1.993 1.00 77.38 81 HIS A O 1
ATOM 614 N N . ARG A 1 82 ? 30.145 -17.367 -3.542 1.00 77.25 82 ARG A N 1
ATOM 615 C CA . ARG A 1 82 ? 28.856 -17.329 -4.258 1.00 77.25 82 ARG A CA 1
ATOM 616 C C . ARG A 1 82 ? 29.073 -17.130 -5.771 1.00 77.25 82 ARG A C 1
ATOM 618 O O . ARG A 1 82 ? 28.733 -16.078 -6.31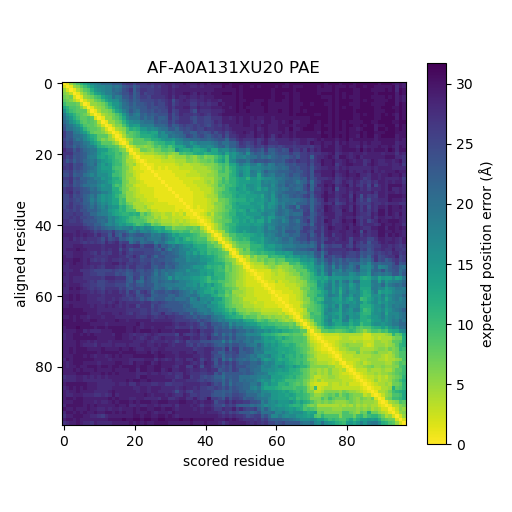5 1.00 77.25 82 ARG A O 1
ATOM 625 N N . PRO A 1 83 ? 29.597 -18.147 -6.484 1.00 77.12 83 PRO A N 1
ATOM 626 C CA . PRO A 1 83 ? 29.911 -18.038 -7.913 1.00 77.12 83 PRO A CA 1
ATOM 627 C C . PRO A 1 83 ? 28.674 -17.858 -8.810 1.00 77.12 83 PRO A C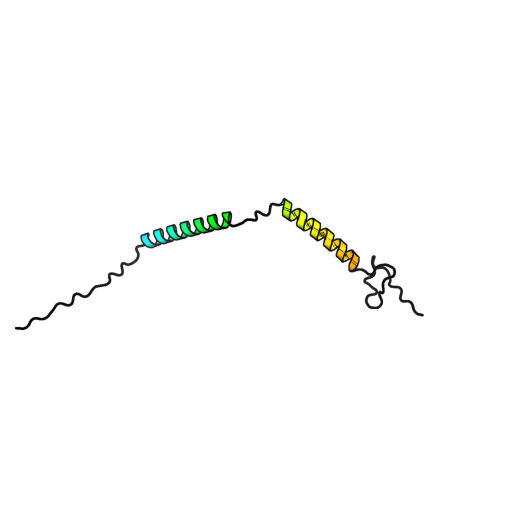 1
ATOM 629 O O . PRO A 1 83 ? 28.808 -17.396 -9.940 1.00 77.12 83 PRO A O 1
ATOM 632 N N . ASN A 1 84 ? 27.480 -18.195 -8.305 1.00 77.06 84 ASN A N 1
ATOM 633 C CA . ASN A 1 84 ? 26.207 -18.103 -9.029 1.00 77.06 84 ASN A CA 1
ATOM 634 C C . ASN A 1 84 ? 25.467 -16.772 -8.824 1.00 77.06 84 ASN A C 1
ATOM 636 O O . ASN A 1 84 ? 24.507 -16.502 -9.540 1.00 77.06 84 ASN A O 1
ATOM 640 N N . ASP A 1 85 ? 25.897 -15.937 -7.873 1.00 80.12 85 ASP A N 1
ATOM 641 C CA . ASP A 1 85 ? 25.218 -14.673 -7.562 1.00 80.12 85 ASP A CA 1
ATOM 642 C C . ASP A 1 85 ? 25.765 -13.492 -8.379 1.00 80.12 85 ASP A C 1
ATOM 644 O O . ASP A 1 85 ? 25.405 -12.342 -8.136 1.00 80.12 85 ASP A O 1
ATOM 648 N N . CYS A 1 86 ? 26.635 -13.719 -9.366 1.00 80.94 86 CYS A N 1
ATOM 649 C CA . CYS A 1 86 ? 27.097 -12.651 -10.249 1.00 80.94 86 CYS A CA 1
ATOM 650 C C . CYS A 1 86 ? 25.946 -12.097 -11.101 1.00 80.94 86 CYS A C 1
ATOM 652 O O . CYS A 1 86 ? 25.138 -12.838 -11.666 1.00 80.94 86 CYS A O 1
ATOM 654 N N . CYS A 1 87 ? 25.877 -10.768 -11.234 1.00 80.75 87 CYS A N 1
ATOM 655 C CA . CYS A 1 87 ? 24.831 -10.124 -12.025 1.00 80.75 87 CYS A CA 1
ATOM 656 C C . CYS A 1 87 ? 24.811 -10.682 -13.457 1.00 80.75 87 CYS A C 1
ATOM 658 O O . CYS A 1 87 ? 25.867 -10.900 -14.061 1.00 80.75 87 CYS A O 1
ATOM 660 N N . TYR A 1 88 ? 23.604 -10.872 -13.999 1.00 77.31 88 TYR A N 1
ATOM 661 C CA . TYR A 1 88 ? 23.353 -11.491 -15.308 1.00 77.31 88 TYR A CA 1
ATOM 662 C C . TYR A 1 88 ? 23.711 -12.987 -15.400 1.00 77.31 88 TYR A C 1
ATOM 664 O O . TYR A 1 88 ? 23.978 -13.460 -16.501 1.00 77.31 88 TYR A O 1
ATOM 672 N N . ASN A 1 89 ? 23.744 -13.721 -14.274 1.00 69.06 89 ASN A N 1
ATOM 673 C CA . ASN A 1 89 ? 24.184 -15.126 -14.224 1.00 69.06 89 ASN A CA 1
ATOM 674 C C . ASN A 1 89 ? 25.552 -15.329 -14.900 1.00 69.06 89 ASN A C 1
ATOM 676 O O . ASN A 1 89 ? 25.806 -16.325 -15.574 1.00 69.06 89 ASN A O 1
ATOM 680 N N . SER A 1 90 ? 26.433 -14.337 -14.761 1.00 71.88 90 SER A N 1
ATOM 681 C CA . SER A 1 90 ? 27.779 -14.415 -15.318 1.00 71.88 90 SER A CA 1
ATOM 682 C C . SER A 1 90 ? 28.651 -15.374 -14.505 1.00 71.88 90 SER A C 1
ATOM 684 O O . SER A 1 90 ? 28.425 -15.579 -13.317 1.00 71.88 90 SER A O 1
ATOM 686 N N . SER A 1 91 ? 29.657 -15.981 -15.136 1.00 79.69 91 SER A N 1
ATOM 687 C CA . SER A 1 91 ? 30.606 -16.844 -14.427 1.00 79.69 91 SER A CA 1
ATOM 688 C C . SER A 1 91 ? 31.574 -15.999 -13.595 1.00 79.69 91 SER A C 1
ATOM 690 O O . SER A 1 91 ? 32.269 -15.134 -14.138 1.00 79.69 91 SER A O 1
ATOM 692 N N . CYS A 1 92 ? 31.643 -16.266 -12.291 1.00 82.69 92 CYS A N 1
ATOM 693 C CA . CYS A 1 92 ? 32.679 -15.720 -11.418 1.00 82.69 92 CYS A CA 1
ATOM 694 C C . CYS A 1 92 ? 34.074 -16.140 -11.915 1.00 82.69 92 CYS A C 1
ATOM 696 O O . CYS A 1 92 ? 34.307 -17.314 -12.206 1.00 82.69 92 CYS A O 1
ATOM 698 N N . ARG A 1 93 ? 35.006 -15.186 -12.025 1.00 76.38 93 ARG A N 1
ATOM 699 C CA . ARG A 1 93 ? 36.413 -15.458 -12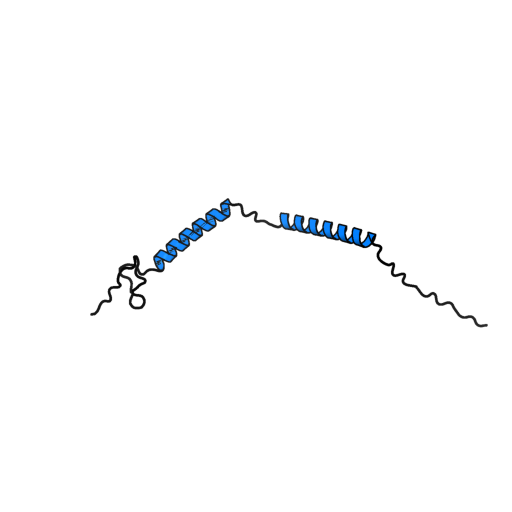.350 1.00 76.38 93 ARG A CA 1
ATOM 700 C C . ARG A 1 93 ? 37.244 -15.344 -11.080 1.00 76.38 93 ARG A C 1
ATOM 702 O O . ARG A 1 93 ? 37.530 -14.235 -10.643 1.00 76.38 93 ARG A O 1
ATOM 709 N N . CYS A 1 94 ? 37.620 -16.479 -10.504 1.00 66.56 94 CYS A N 1
ATOM 710 C CA . CYS A 1 94 ? 38.596 -16.517 -9.420 1.00 66.56 94 CYS A CA 1
ATOM 711 C C . CYS A 1 94 ? 39.996 -16.280 -9.998 1.00 66.56 94 CYS A C 1
ATOM 713 O O . CYS A 1 94 ? 40.375 -16.904 -10.991 1.00 66.56 94 CYS A O 1
ATOM 715 N N . ASN A 1 95 ? 40.762 -15.377 -9.388 1.00 64.75 95 ASN A N 1
ATOM 716 C CA . ASN A 1 95 ? 42.165 -15.189 -9.741 1.00 64.75 95 ASN A CA 1
ATOM 717 C C . ASN A 1 95 ? 42.970 -16.323 -9.090 1.00 64.75 95 ASN A C 1
ATOM 719 O O . ASN A 1 95 ? 43.101 -16.348 -7.870 1.00 64.75 95 ASN A O 1
ATOM 723 N N . LEU A 1 96 ? 43.478 -17.263 -9.888 1.00 59.34 96 LEU A N 1
ATOM 724 C CA . LEU A 1 96 ? 44.400 -18.307 -9.434 1.00 59.34 96 LEU A CA 1
ATOM 725 C C . LEU A 1 96 ? 45.835 -17.822 -9.690 1.00 59.34 96 LEU A C 1
ATOM 727 O O . LEU A 1 96 ? 46.404 -18.101 -10.744 1.00 59.34 96 LEU A O 1
ATOM 731 N N . TRP A 1 97 ? 46.341 -16.996 -8.776 1.00 61.91 97 TRP A N 1
ATOM 732 C CA . TRP A 1 97 ? 47.724 -16.516 -8.760 1.00 61.91 97 TRP A CA 1
ATOM 733 C C . TRP A 1 97 ? 48.594 -17.432 -7.903 1.00 61.91 97 TRP A C 1
ATOM 735 O O . TRP A 1 97 ? 48.067 -17.965 -6.900 1.00 61.91 97 TRP A O 1
#

pLDDT: mean 71.77, std 12.99, range [39.56, 94.0]